Protein AF-A0A1I9G7Z7-F1 (afdb_monomer)

Nearest PDB structures (foldseek):
  4pki-assembly1_G  TM=5.426E-01  e=4.050E-01  Homo sapiens
  7cs8-assembly2_B  TM=4.360E-01  e=2.481E-01  Isatis tinctoria
  4d8u-assembly3_F  TM=3.729E-01  e=6.220E-01  Salmonella enterica subsp. enterica serovar Typhimurium
  7cs8-assembly3_E  TM=4.416E-01  e=2.119E+00  Isatis tinctoria
  7cs3-assembly2_B  TM=4.403E-01  e=6.386E+00  Isatis tinctoria

pLDDT: mean 82.25, std 17.81, range [33.59, 96.25]

Organism: Brugia malayi (NCBI:txid6279)

Secondary structure (DSSP, 8-state):
------EEEEE-SS--TTHHHHHHHHHHH-TT--EEEEES-EE--HHHHHHHHHHHHT-TT--EEEEES-EESSPP-HHHHHHHHHHHHHTT-EEE---EE----TT---

Foldseek 3Di:
DDLPADEDEEEDPDDDQCVLVVLLVVLQVCLSHAEEAYEQAEAEDLVSLLSSLVSQLSNPNHQEEEYYHAEYQDQHDPVSVVVSVVSCVVVNHHYDDDYYYDDPDVPPDD

Sequence (110 aa):
IQLITVYVQLGVRYSTAKYPELLIWFLVTHRSLRFVHIWNALFATNDQLKRFYTALISLPKLTELYLESCELCDRIDSSIEVQFLKSITLRGIRWNGLVRSMRYNPDGNH

Solvent-accessible surface area (backbone atoms only — not comparable to full-atom values): 6310 Å² total; per-residue (Å²): 133,87,79,78,80,50,75,47,80,47,72,44,97,76,73,59,91,59,47,55,58,53,52,34,49,49,42,61,71,48,45,74,36,30,41,45,37,41,31,43,44,68,34,72,42,65,68,58,49,48,52,38,52,51,28,60,72,64,23,80,49,48,45,37,41,38,36,41,77,21,30,24,69,38,80,70,57,67,67,57,55,54,53,47,52,50,54,38,56,77,67,66,38,48,70,44,72,58,75,37,52,55,74,85,60,90,82,67,85,124

Structure (mmCIF, N/CA/C/O backbone):
data_AF-A0A1I9G7Z7-F1
#
_entry.id   AF-A0A1I9G7Z7-F1
#
loop_
_atom_site.group_PDB
_atom_site.id
_atom_site.type_symbol
_atom_site.label_atom_id
_atom_site.label_alt_id
_atom_site.label_comp_id
_atom_site.label_asym_id
_atom_site.label_entity_id
_atom_site.label_seq_id
_atom_site.pdbx_PDB_ins_code
_atom_site.Cartn_x
_atom_site.Cartn_y
_atom_site.Cartn_z
_atom_site.occupancy
_atom_site.B_iso_or_equiv
_atom_site.auth_seq_id
_atom_site.auth_comp_id
_atom_site.auth_asym_id
_atom_site.auth_atom_id
_atom_site.pdbx_PDB_model_num
ATOM 1 N N . ILE A 1 1 ? -28.051 1.950 10.874 1.00 37.31 1 ILE A N 1
ATOM 2 C CA . ILE A 1 1 ? -27.162 2.371 9.762 1.00 37.31 1 ILE A CA 1
ATOM 3 C C . ILE A 1 1 ? -26.416 1.128 9.292 1.00 37.31 1 ILE A C 1
ATOM 5 O O . ILE A 1 1 ? -25.519 0.669 9.990 1.00 37.31 1 ILE A O 1
ATOM 9 N N . GLN A 1 2 ? -26.857 0.516 8.193 1.00 33.59 2 GLN A N 1
ATOM 10 C CA . GLN A 1 2 ? -26.217 -0.673 7.625 1.00 33.59 2 GLN A CA 1
ATOM 11 C C . GLN A 1 2 ? -24.841 -0.258 7.091 1.00 33.59 2 GLN A C 1
ATOM 13 O O . GLN A 1 2 ? -24.736 0.512 6.138 1.00 33.59 2 GLN A O 1
ATOM 18 N N . LEU A 1 3 ? -23.777 -0.694 7.762 1.00 39.28 3 LEU A N 1
ATOM 19 C CA . LEU A 1 3 ? -22.417 -0.542 7.265 1.00 39.28 3 LEU A CA 1
ATOM 20 C C . LEU A 1 3 ? -22.290 -1.433 6.032 1.00 39.28 3 LEU A C 1
ATOM 22 O O . LEU A 1 3 ? -22.155 -2.645 6.160 1.00 39.28 3 LEU A O 1
ATOM 26 N N . ILE A 1 4 ? -22.369 -0.836 4.843 1.00 41.78 4 ILE A N 1
ATOM 27 C CA . ILE A 1 4 ? -21.990 -1.507 3.602 1.00 41.78 4 ILE A CA 1
ATOM 28 C C . ILE A 1 4 ? -20.496 -1.815 3.734 1.00 41.78 4 ILE A C 1
ATOM 30 O O . ILE A 1 4 ? -19.644 -0.933 3.618 1.00 41.78 4 ILE A O 1
ATOM 34 N N . THR A 1 5 ? -20.182 -3.059 4.079 1.00 42.78 5 THR A N 1
ATOM 35 C CA . THR A 1 5 ? -18.820 -3.583 4.067 1.00 42.78 5 THR A CA 1
ATOM 36 C C . THR A 1 5 ? -18.421 -3.740 2.608 1.00 42.78 5 THR A C 1
ATOM 38 O O . THR A 1 5 ? -18.801 -4.706 1.955 1.00 42.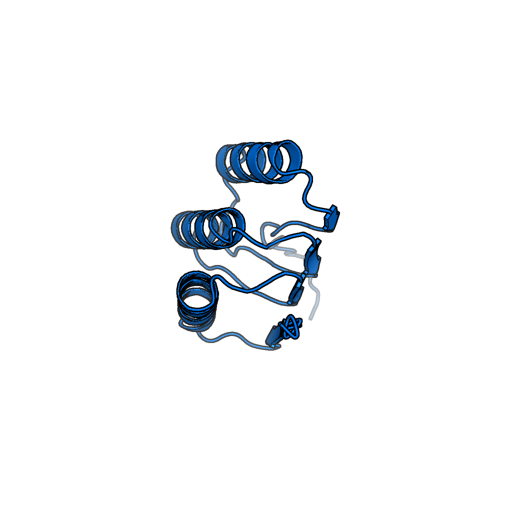78 5 THR A O 1
ATOM 41 N N . VAL A 1 6 ? -17.709 -2.750 2.070 1.00 53.66 6 VAL A N 1
ATOM 42 C CA . VAL A 1 6 ? -17.176 -2.817 0.707 1.00 53.66 6 VAL A CA 1
ATOM 43 C C . VAL A 1 6 ? -15.901 -3.655 0.755 1.00 53.66 6 VAL A C 1
ATOM 45 O O . VAL A 1 6 ? -14.892 -3.232 1.323 1.00 53.66 6 VAL A O 1
ATOM 48 N N . TYR A 1 7 ? -15.994 -4.867 0.214 1.00 53.88 7 TYR A N 1
ATOM 49 C CA . TYR A 1 7 ? -14.879 -5.780 -0.001 1.00 53.88 7 TYR A CA 1
ATOM 50 C C . TYR A 1 7 ? -14.374 -5.603 -1.432 1.00 53.88 7 TYR A C 1
ATOM 52 O O . TYR A 1 7 ? -15.170 -5.623 -2.371 1.00 53.88 7 TYR A O 1
ATOM 60 N N . VAL A 1 8 ? -13.068 -5.398 -1.598 1.00 64.81 8 VAL A N 1
ATOM 61 C CA . VAL A 1 8 ? -12.456 -5.186 -2.913 1.00 64.81 8 VAL A CA 1
ATOM 62 C C . VAL A 1 8 ? -11.295 -6.155 -3.096 1.00 64.81 8 VAL A C 1
ATOM 64 O O . VAL A 1 8 ? -10.331 -6.127 -2.329 1.00 64.81 8 VAL A O 1
ATOM 67 N N . GLN A 1 9 ? -11.402 -6.983 -4.138 1.00 58.16 9 GLN A N 1
ATOM 68 C CA . GLN A 1 9 ? -10.316 -7.787 -4.692 1.00 58.16 9 GLN A CA 1
ATOM 69 C C . GLN A 1 9 ? -9.918 -7.195 -6.038 1.00 58.16 9 GLN A C 1
ATOM 71 O O . GLN A 1 9 ? -10.716 -7.184 -6.974 1.00 58.16 9 GLN A O 1
ATOM 76 N N . LEU A 1 10 ? -8.688 -6.702 -6.135 1.00 62.47 10 LEU A N 1
ATOM 77 C CA . LEU A 1 10 ? -8.142 -6.161 -7.376 1.00 62.47 10 LEU A CA 1
ATOM 78 C C . LEU A 1 10 ? -6.953 -7.009 -7.794 1.00 62.47 10 LEU A C 1
ATOM 80 O O . LEU A 1 10 ? -5.980 -7.113 -7.051 1.00 62.47 10 LEU A O 1
ATOM 84 N N . GLY A 1 11 ? -7.049 -7.602 -8.981 1.00 48.53 11 GLY A N 1
ATOM 85 C CA . GLY A 1 11 ? -5.962 -8.359 -9.577 1.00 48.53 11 GLY A CA 1
ATOM 86 C C . GLY A 1 11 ? -5.875 -8.159 -11.065 1.00 48.53 11 GLY A C 1
ATOM 87 O O . GLY A 1 11 ? -6.892 -8.149 -11.757 1.00 48.53 11 GLY A O 1
ATOM 88 N N . VAL A 1 12 ? -4.652 -8.001 -11.560 1.00 52.75 12 VAL A N 1
ATOM 89 C CA . VAL A 1 12 ? -4.396 -7.795 -12.983 1.00 52.75 12 VAL A CA 1
ATOM 90 C C . VAL A 1 12 ? -3.253 -8.700 -13.414 1.00 52.75 12 VAL A C 1
ATOM 92 O O . VAL A 1 12 ? -2.174 -8.663 -12.844 1.00 52.75 12 VAL A O 1
ATOM 95 N N . ARG A 1 13 ? -3.492 -9.540 -14.429 1.00 43.81 13 ARG A N 1
ATOM 96 C CA . ARG A 1 13 ? -2.473 -10.460 -14.968 1.00 43.81 13 ARG A CA 1
ATOM 97 C C . ARG A 1 13 ? -1.429 -9.763 -15.850 1.00 43.81 13 ARG A C 1
ATOM 99 O O . ARG A 1 13 ? -0.326 -10.273 -15.953 1.00 43.81 13 ARG A O 1
ATOM 106 N N . TYR A 1 14 ? -1.753 -8.611 -16.448 1.00 49.56 14 TYR A N 1
ATOM 107 C CA . TYR A 1 14 ? -0.850 -7.828 -17.303 1.00 49.56 14 TYR A CA 1
ATOM 108 C C . TYR A 1 14 ? -1.228 -6.344 -17.224 1.00 49.56 14 TYR A C 1
ATOM 110 O O . TYR A 1 14 ? -2.173 -5.886 -17.865 1.00 49.56 14 TYR A O 1
ATOM 118 N N . SER A 1 15 ? -0.558 -5.593 -16.353 1.00 53.56 15 SER A N 1
ATOM 119 C CA . SER A 1 15 ? -0.906 -4.199 -16.072 1.00 53.56 15 SER A CA 1
ATOM 120 C C . SER A 1 15 ? -0.253 -3.263 -17.094 1.00 53.56 15 SER A C 1
ATOM 122 O O . SER A 1 15 ? 0.968 -3.132 -17.139 1.00 53.56 15 SER A O 1
ATOM 124 N N . THR A 1 16 ? -1.067 -2.560 -17.886 1.00 57.62 16 THR A N 1
ATOM 125 C CA . THR A 1 16 ? -0.626 -1.347 -18.599 1.00 57.62 16 THR A CA 1
ATOM 126 C C . THR A 1 16 ? -0.070 -0.332 -17.593 1.00 57.62 16 THR A C 1
ATOM 128 O O . THR A 1 16 ? -0.588 -0.260 -16.480 1.00 57.62 16 THR A O 1
ATOM 131 N N . ALA A 1 17 ? 0.892 0.516 -17.978 1.00 61.72 17 ALA A N 1
ATOM 132 C CA . ALA A 1 17 ? 1.521 1.517 -17.094 1.00 61.72 17 ALA A CA 1
ATOM 133 C C . ALA A 1 17 ? 0.539 2.432 -16.316 1.00 61.72 17 ALA A C 1
ATOM 135 O O . ALA A 1 17 ? 0.922 3.070 -15.340 1.00 61.72 17 ALA A O 1
ATOM 136 N N . LYS A 1 18 ? -0.736 2.493 -16.726 1.00 76.62 18 LYS A N 1
ATOM 137 C CA . LYS A 1 18 ? -1.799 3.269 -16.074 1.00 76.62 18 LYS A CA 1
ATOM 138 C C . LYS A 1 18 ? -2.444 2.585 -14.865 1.00 76.62 18 LYS A C 1
ATOM 140 O O . LYS A 1 18 ? -3.090 3.268 -14.077 1.00 76.62 18 LYS A O 1
ATOM 145 N N . TYR A 1 19 ? -2.328 1.267 -14.718 1.00 81.12 19 TYR A N 1
ATOM 146 C CA . TYR A 1 19 ? -3.072 0.542 -13.684 1.00 81.12 19 TYR A CA 1
ATOM 147 C C . TYR A 1 19 ? -2.706 0.968 -12.254 1.00 81.12 19 TYR A C 1
ATOM 149 O O . TYR A 1 19 ? -3.633 1.234 -11.488 1.00 81.12 19 TYR A O 1
ATOM 157 N N . PRO A 1 20 ? -1.424 1.133 -11.876 1.00 84.81 20 PRO A N 1
ATOM 158 C CA . PRO A 1 20 ? -1.101 1.584 -10.524 1.00 84.81 20 PRO A CA 1
ATOM 159 C C . PRO A 1 20 ? -1.646 2.984 -10.218 1.00 84.81 20 PRO A C 1
ATOM 161 O O . PRO A 1 20 ? -2.095 3.232 -9.105 1.00 84.81 20 PRO A O 1
ATOM 164 N N . GLU A 1 21 ? -1.690 3.884 -11.205 1.00 89.19 21 GLU A N 1
ATOM 165 C CA . GLU A 1 21 ? -2.296 5.212 -11.037 1.00 89.19 21 GLU A CA 1
ATOM 166 C C . GLU A 1 21 ? -3.807 5.126 -10.799 1.00 89.19 21 GLU A C 1
ATOM 168 O O . GLU A 1 21 ? -4.332 5.796 -9.910 1.00 89.19 21 GLU A O 1
ATOM 173 N N . LEU A 1 22 ? -4.511 4.265 -11.543 1.00 89.19 22 LEU A N 1
ATOM 174 C CA . LEU A 1 22 ? -5.940 4.017 -11.330 1.00 89.19 22 LEU A CA 1
ATOM 175 C C . LEU A 1 22 ? -6.209 3.376 -9.965 1.00 89.19 22 LEU A C 1
ATOM 177 O O . LEU A 1 22 ? -7.180 3.733 -9.302 1.00 89.19 22 LEU A O 1
ATOM 181 N N . LEU A 1 23 ? -5.338 2.466 -9.527 1.00 89.06 23 LEU A N 1
ATOM 182 C CA . LEU A 1 23 ? -5.408 1.841 -8.211 1.00 89.06 23 LEU A CA 1
ATOM 183 C C . LEU A 1 23 ? -5.230 2.879 -7.095 1.00 89.06 23 LEU A C 1
ATOM 185 O O . LEU A 1 23 ? -6.030 2.925 -6.162 1.00 89.06 23 LEU A O 1
ATOM 189 N N . ILE A 1 24 ? -4.223 3.750 -7.209 1.00 92.19 24 ILE A N 1
ATOM 190 C CA . ILE A 1 24 ? -3.994 4.854 -6.267 1.00 92.19 24 ILE A CA 1
ATOM 191 C C . ILE A 1 24 ? -5.214 5.776 -6.230 1.00 92.19 24 ILE A C 1
ATOM 193 O O . ILE A 1 24 ? -5.728 6.071 -5.149 1.00 92.19 24 ILE A O 1
ATOM 197 N N . TRP A 1 25 ? -5.705 6.201 -7.398 1.00 92.75 25 TRP A N 1
ATOM 198 C CA . TRP A 1 25 ? -6.901 7.034 -7.508 1.00 92.75 25 TRP A CA 1
ATOM 199 C C . TRP A 1 25 ? -8.104 6.379 -6.822 1.00 92.75 25 TRP A C 1
ATOM 201 O O . TRP A 1 25 ? -8.748 7.007 -5.986 1.00 92.75 25 TRP A O 1
ATOM 211 N N . PHE A 1 26 ? -8.351 5.094 -7.088 1.00 91.00 26 PHE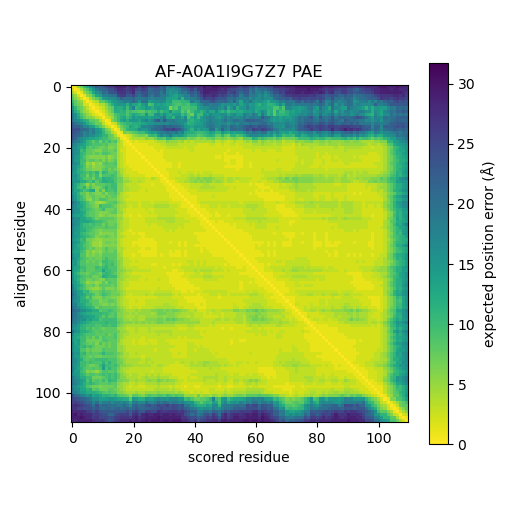 A N 1
ATOM 212 C CA . PHE A 1 26 ? -9.463 4.352 -6.503 1.00 91.00 26 PHE A CA 1
ATOM 213 C C . PHE A 1 26 ? -9.417 4.356 -4.971 1.00 91.00 26 PHE A C 1
ATOM 215 O O . PHE A 1 26 ? -10.439 4.625 -4.334 1.00 91.00 26 PHE A O 1
ATOM 222 N N . LEU A 1 27 ? -8.244 4.106 -4.379 1.00 92.00 27 LEU A N 1
ATOM 223 C CA . LEU A 1 27 ? -8.051 4.113 -2.926 1.00 92.00 27 LEU A CA 1
ATOM 224 C C . LEU A 1 27 ? -8.276 5.508 -2.325 1.00 92.00 27 LEU A C 1
ATOM 226 O O . 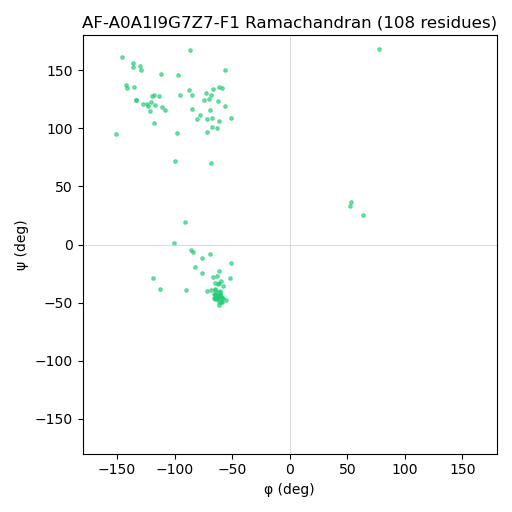LEU A 1 27 ? -8.874 5.636 -1.258 1.00 92.00 27 LEU A O 1
ATOM 230 N N . VAL A 1 28 ? -7.834 6.565 -3.010 1.00 92.12 28 VAL A N 1
ATOM 231 C CA . VAL A 1 28 ? -8.041 7.948 -2.555 1.00 92.12 28 VAL A CA 1
ATOM 232 C C . VAL A 1 28 ? -9.517 8.345 -2.635 1.00 92.12 28 VAL A C 1
ATOM 234 O O . VAL A 1 28 ? -10.021 8.998 -1.721 1.00 92.12 28 VAL A O 1
ATOM 237 N N . THR A 1 29 ? -10.226 7.929 -3.685 1.00 92.44 29 THR A N 1
ATOM 238 C CA . THR A 1 29 ? -11.648 8.238 -3.881 1.00 92.44 29 THR A CA 1
ATOM 239 C C . THR A 1 29 ? -12.545 7.465 -2.910 1.00 92.44 29 THR A C 1
ATOM 241 O O . THR A 1 29 ? -13.478 8.032 -2.340 1.00 92.44 29 THR A O 1
ATOM 244 N N . HIS A 1 30 ? -12.251 6.189 -2.647 1.00 89.31 30 HIS A N 1
ATOM 245 C CA . HIS A 1 30 ? -13.103 5.313 -1.837 1.00 89.31 30 HIS A CA 1
ATOM 246 C C . HIS A 1 30 ? -12.594 5.189 -0.397 1.00 89.31 30 HIS A C 1
ATOM 248 O O . HIS A 1 30 ? -12.124 4.151 0.059 1.00 89.31 30 HIS A O 1
ATOM 254 N N . ARG A 1 31 ? -12.751 6.259 0.385 1.00 89.38 31 ARG A N 1
ATOM 255 C CA . ARG A 1 31 ? -12.260 6.343 1.779 1.00 89.38 31 ARG A CA 1
ATOM 256 C C . ARG A 1 31 ? -13.012 5.440 2.772 1.00 89.38 31 ARG A C 1
ATOM 258 O O . ARG A 1 31 ? -12.626 5.340 3.936 1.00 89.38 31 ARG A O 1
ATOM 265 N N . SER A 1 32 ? -14.108 4.807 2.354 1.00 90.25 32 SER A N 1
ATOM 266 C CA . SER A 1 32 ? -14.933 3.922 3.188 1.00 90.25 32 SER A CA 1
ATOM 267 C C . SER A 1 32 ? -14.423 2.480 3.268 1.00 90.25 32 SER A C 1
ATOM 269 O O . SER A 1 32 ? -14.976 1.706 4.054 1.00 90.25 32 SER A O 1
ATOM 271 N N . LEU A 1 33 ? -13.390 2.128 2.493 1.00 90.12 33 LEU A N 1
ATOM 272 C CA . LEU A 1 33 ? -12.828 0.780 2.427 1.00 90.12 33 LEU A CA 1
ATOM 273 C C . LEU A 1 33 ? -12.337 0.298 3.799 1.00 90.12 33 LEU A C 1
ATOM 275 O O . LEU A 1 33 ? -11.664 1.025 4.533 1.00 90.12 33 LEU A O 1
ATOM 279 N N . ARG A 1 34 ? -12.694 -0.949 4.122 1.00 91.56 34 ARG A N 1
ATOM 280 C CA . ARG A 1 34 ? -12.329 -1.637 5.373 1.00 91.56 34 ARG A CA 1
ATOM 281 C C . ARG A 1 34 ? -11.376 -2.801 5.148 1.00 91.56 34 ARG A C 1
ATOM 283 O O . ARG A 1 34 ? -10.454 -2.997 5.932 1.00 91.56 34 ARG A O 1
ATOM 290 N N . PHE A 1 35 ? -11.600 -3.529 4.061 1.00 92.06 35 PHE A N 1
ATOM 291 C CA . PHE A 1 35 ? -10.841 -4.706 3.673 1.00 92.06 35 PHE A CA 1
ATOM 292 C C . PHE A 1 35 ? -10.305 -4.465 2.267 1.00 92.06 35 PHE A C 1
ATOM 294 O O . PHE A 1 35 ? -11.087 -4.211 1.347 1.00 92.06 35 PHE A O 1
ATOM 301 N N . VAL A 1 36 ? -8.985 -4.506 2.111 1.00 91.81 36 VAL A N 1
ATOM 302 C CA . VAL A 1 36 ? -8.322 -4.308 0.820 1.00 91.81 36 VAL A CA 1
ATOM 303 C C . VAL A 1 36 ? -7.466 -5.526 0.527 1.00 91.81 36 VAL A C 1
ATOM 305 O O . VAL A 1 36 ? -6.543 -5.830 1.278 1.00 91.81 36 VAL A O 1
ATOM 308 N N . HIS A 1 37 ? -7.764 -6.213 -0.572 1.00 92.56 37 HIS A N 1
ATOM 309 C CA . HIS A 1 37 ? -6.934 -7.295 -1.077 1.00 92.56 37 HIS A CA 1
ATOM 310 C C . HIS A 1 37 ? -6.492 -6.966 -2.503 1.00 92.56 37 HIS A C 1
ATOM 312 O O . HIS A 1 37 ? -7.310 -6.846 -3.417 1.00 92.56 37 HIS A O 1
ATOM 318 N N . ILE A 1 38 ? -5.188 -6.787 -2.678 1.00 89.81 38 ILE A N 1
ATOM 319 C CA . ILE A 1 38 ? -4.570 -6.459 -3.958 1.00 89.81 38 ILE A CA 1
ATOM 320 C C . ILE A 1 38 ? -3.593 -7.574 -4.291 1.00 89.81 38 ILE A C 1
ATOM 322 O O . ILE A 1 38 ? -2.733 -7.904 -3.475 1.00 89.81 38 ILE A O 1
ATOM 326 N N . TRP A 1 39 ? -3.727 -8.125 -5.492 1.00 87.69 39 TRP A N 1
ATOM 327 C CA . TRP A 1 39 ? -2.841 -9.164 -5.990 1.00 87.69 39 TRP A CA 1
ATOM 328 C C . TRP A 1 39 ? -2.291 -8.828 -7.378 1.00 87.69 39 TRP A C 1
ATOM 330 O O . TRP A 1 39 ? -2.939 -8.128 -8.157 1.00 87.69 39 TRP A O 1
ATOM 340 N N . ASN A 1 40 ? -1.083 -9.301 -7.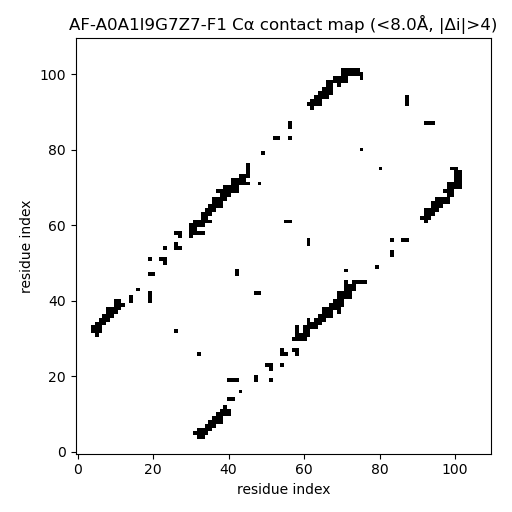692 1.00 85.44 40 ASN A N 1
ATOM 341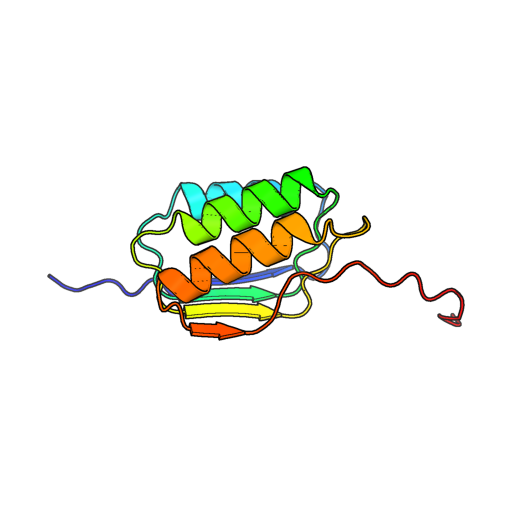 C CA . ASN A 1 40 ? -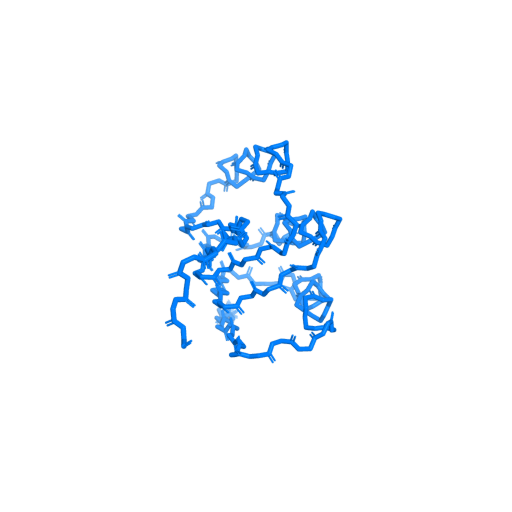0.423 -9.107 -8.993 1.00 85.44 40 ASN A CA 1
ATOM 342 C C . ASN A 1 40 ? -0.328 -7.631 -9.442 1.00 85.44 40 ASN A C 1
ATOM 344 O O . ASN A 1 40 ? -0.482 -7.312 -10.622 1.00 85.44 40 ASN A O 1
ATOM 348 N N . ALA A 1 41 ? -0.113 -6.696 -8.512 1.00 86.62 41 ALA A N 1
ATOM 349 C CA . ALA A 1 41 ? 0.107 -5.296 -8.867 1.00 86.62 41 ALA A CA 1
ATOM 350 C C . ALA A 1 41 ? 1.580 -5.053 -9.208 1.00 86.62 41 ALA A C 1
ATOM 352 O O . ALA A 1 41 ? 2.449 -5.372 -8.403 1.00 86.62 41 ALA A O 1
ATOM 353 N N . LEU A 1 42 ? 1.853 -4.447 -10.364 1.00 87.31 42 LEU A N 1
ATOM 354 C CA . LEU A 1 42 ? 3.205 -4.086 -10.787 1.00 87.31 42 LEU A CA 1
ATOM 355 C C . LEU A 1 42 ? 3.381 -2.568 -10.777 1.00 87.31 42 LEU A C 1
ATOM 357 O O . LEU A 1 42 ? 2.714 -1.860 -11.530 1.00 87.31 42 LEU A O 1
ATOM 361 N N . PHE A 1 43 ? 4.297 -2.080 -9.952 1.00 89.12 43 PHE A N 1
ATOM 362 C CA . PHE A 1 43 ? 4.675 -0.676 -9.855 1.00 89.12 43 PHE A CA 1
ATOM 363 C C . PHE A 1 43 ? 5.929 -0.409 -10.691 1.00 89.12 43 PHE A C 1
ATOM 365 O O . PHE A 1 43 ? 6.823 -1.251 -10.777 1.00 89.12 43 PHE A O 1
ATOM 372 N N . ALA A 1 44 ? 6.016 0.778 -11.290 1.00 88.19 44 ALA A N 1
ATOM 373 C CA . ALA A 1 44 ? 7.166 1.147 -12.115 1.00 88.19 44 ALA A CA 1
ATOM 374 C C . ALA A 1 44 ? 8.280 1.837 -11.311 1.00 88.19 44 ALA A C 1
ATOM 376 O O . ALA A 1 44 ? 9.454 1.579 -11.557 1.00 88.19 44 ALA A O 1
ATOM 377 N N . THR A 1 45 ? 7.925 2.711 -10.361 1.00 90.56 45 THR A N 1
ATOM 378 C CA . THR A 1 45 ? 8.882 3.577 -9.648 1.00 90.56 45 THR A CA 1
ATOM 379 C C . THR A 1 45 ? 8.627 3.625 -8.143 1.00 90.56 45 THR A C 1
ATOM 381 O O . THR A 1 45 ? 7.504 3.427 -7.670 1.00 90.56 45 THR A O 1
ATOM 384 N N . ASN A 1 46 ? 9.674 3.951 -7.379 1.00 92.00 46 ASN A N 1
ATOM 385 C CA . ASN A 1 46 ? 9.576 4.181 -5.935 1.00 92.00 46 ASN A CA 1
ATOM 386 C C . ASN A 1 46 ? 8.580 5.298 -5.570 1.00 92.00 46 ASN A C 1
ATOM 388 O 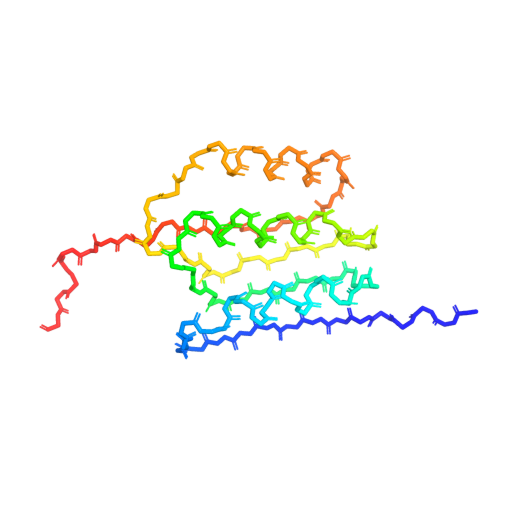O . ASN A 1 46 ? 7.869 5.182 -4.573 1.00 92.00 46 ASN A O 1
ATOM 392 N N . ASP A 1 47 ? 8.476 6.355 -6.384 1.00 92.69 47 ASP A N 1
ATOM 393 C CA . ASP A 1 47 ? 7.495 7.430 -6.167 1.00 92.69 47 ASP A CA 1
ATOM 394 C C . ASP A 1 47 ? 6.053 6.906 -6.247 1.00 92.69 47 ASP A C 1
ATOM 396 O O . ASP A 1 47 ? 5.222 7.173 -5.373 1.00 92.69 47 ASP A O 1
ATOM 400 N N . GLN A 1 48 ? 5.774 6.067 -7.246 1.00 91.50 48 GLN A N 1
ATOM 401 C CA . GLN A 1 48 ? 4.467 5.444 -7.412 1.00 91.50 48 GLN A CA 1
ATOM 402 C C . GLN A 1 48 ? 4.133 4.507 -6.244 1.00 91.50 48 GLN A C 1
ATOM 404 O O . GLN A 1 48 ? 3.025 4.565 -5.703 1.00 91.50 48 GLN A O 1
ATOM 409 N N . LEU A 1 49 ? 5.101 3.700 -5.797 1.00 93.75 49 LEU A N 1
ATOM 410 C CA . LEU A 1 49 ? 4.951 2.846 -4.616 1.00 93.75 49 LEU A CA 1
ATOM 411 C C . LEU A 1 49 ? 4.673 3.671 -3.349 1.00 93.75 49 LEU A C 1
ATOM 413 O O . LEU A 1 49 ? 3.769 3.351 -2.574 1.00 93.75 49 LEU A O 1
ATOM 417 N N . LYS A 1 50 ? 5.395 4.778 -3.154 1.00 95.31 50 LYS A N 1
ATOM 418 C CA . LYS A 1 50 ? 5.199 5.683 -2.015 1.00 95.31 50 LYS A CA 1
ATOM 419 C C . LYS A 1 50 ? 3.800 6.296 -2.011 1.00 95.31 50 LYS A C 1
ATOM 421 O O . LYS A 1 50 ? 3.147 6.333 -0.964 1.00 95.31 50 LYS A O 1
ATOM 426 N N . ARG A 1 51 ? 3.311 6.751 -3.168 1.00 95.44 51 ARG A N 1
ATOM 427 C CA . ARG A 1 51 ? 1.944 7.279 -3.326 1.00 95.44 51 ARG A CA 1
ATOM 428 C C . ARG A 1 51 ? 0.895 6.207 -3.028 1.00 95.44 51 ARG A C 1
ATOM 430 O O . ARG A 1 51 ? -0.072 6.490 -2.324 1.00 95.44 51 ARG A O 1
ATOM 437 N N . PHE A 1 52 ? 1.118 4.977 -3.482 1.00 95.25 52 PHE A N 1
ATOM 438 C CA . PHE A 1 52 ? 0.257 3.832 -3.192 1.00 95.25 52 PHE A CA 1
ATOM 439 C C . PHE A 1 52 ? 0.175 3.501 -1.699 1.00 95.25 52 PHE A C 1
ATOM 441 O O . PHE A 1 52 ? -0.921 3.459 -1.136 1.00 95.25 52 PHE A O 1
ATOM 448 N N . TYR A 1 53 ? 1.313 3.350 -1.025 1.00 96.06 53 TYR A N 1
ATOM 449 C CA . TYR A 1 53 ? 1.345 3.127 0.420 1.00 96.06 53 TYR A CA 1
ATOM 450 C C . TYR A 1 53 ? 0.712 4.283 1.194 1.00 96.06 53 TYR A C 1
ATOM 452 O O . TYR A 1 53 ? -0.076 4.051 2.109 1.00 96.06 53 TYR A O 1
ATOM 460 N N . THR A 1 54 ? 0.957 5.526 0.779 1.00 96.06 54 THR A N 1
ATOM 461 C CA . THR A 1 54 ? 0.302 6.698 1.375 1.00 96.06 54 THR A CA 1
ATOM 462 C C . THR A 1 54 ? -1.219 6.621 1.222 1.00 96.06 54 THR A C 1
ATOM 464 O O . THR A 1 54 ? -1.943 6.855 2.190 1.00 96.06 54 THR A O 1
ATOM 467 N N . ALA A 1 55 ? -1.723 6.239 0.044 1.00 95.38 55 ALA A N 1
ATOM 468 C CA . ALA A 1 55 ? -3.155 6.082 -0.196 1.00 95.38 55 ALA A CA 1
ATOM 469 C C . ALA A 1 55 ? -3.775 5.015 0.723 1.00 95.38 55 ALA A C 1
ATOM 471 O O . ALA A 1 55 ? -4.791 5.296 1.360 1.00 95.38 55 ALA A O 1
ATOM 472 N N . LEU A 1 56 ? -3.131 3.852 0.882 1.00 94.94 56 LEU A N 1
ATOM 473 C CA . LEU A 1 56 ? -3.576 2.798 1.804 1.00 94.94 56 LEU A CA 1
ATOM 474 C C . LEU A 1 56 ? -3.633 3.279 3.259 1.00 94.94 56 LEU A C 1
ATOM 476 O O . LEU A 1 56 ? -4.660 3.134 3.923 1.00 94.94 56 LEU A O 1
ATOM 480 N N . ILE A 1 57 ? -2.563 3.910 3.751 1.00 94.50 57 ILE A N 1
ATOM 481 C CA . ILE A 1 57 ? -2.510 4.447 5.121 1.00 94.50 57 ILE A CA 1
ATOM 482 C C . ILE A 1 57 ? -3.541 5.556 5.333 1.00 94.50 57 ILE A C 1
ATOM 484 O O . ILE A 1 57 ? -4.014 5.754 6.452 1.00 94.50 57 ILE A O 1
ATOM 488 N N . SER A 1 58 ? -3.924 6.267 4.277 1.00 93.69 58 SER A N 1
ATOM 489 C CA . SER A 1 58 ? -4.898 7.349 4.356 1.00 93.69 58 SER A CA 1
ATOM 490 C C . SER A 1 58 ? -6.352 6.873 4.480 1.00 93.69 58 SER A C 1
ATOM 492 O O . SER A 1 58 ? -7.228 7.686 4.774 1.00 93.69 58 SER A O 1
ATOM 494 N N . LEU A 1 59 ? -6.632 5.577 4.279 1.00 94.12 59 LEU A N 1
ATOM 495 C CA . LEU A 1 59 ? -7.971 5.002 4.417 1.00 94.12 59 LEU A CA 1
ATOM 496 C C . LEU A 1 59 ? -8.381 4.934 5.897 1.00 94.12 59 LEU A C 1
ATOM 498 O O . LEU A 1 59 ? -7.873 4.075 6.626 1.00 94.12 59 LEU A O 1
ATOM 502 N N . PRO A 1 60 ? -9.320 5.771 6.376 1.00 93.25 60 PRO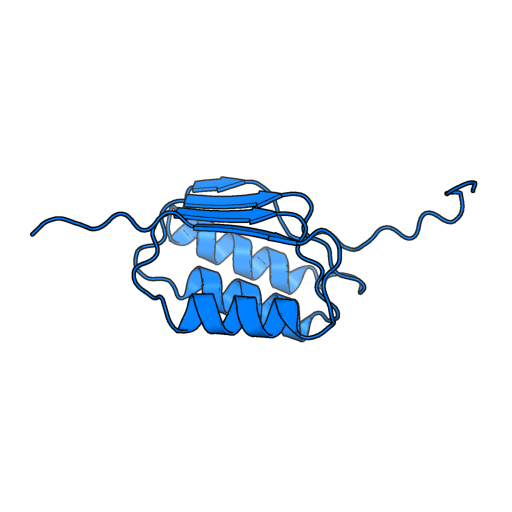 A N 1
ATOM 503 C CA . PRO A 1 60 ? -9.622 5.885 7.804 1.00 93.25 60 PRO A CA 1
ATOM 504 C C . PRO A 1 60 ? -10.246 4.618 8.398 1.00 93.25 60 PRO A C 1
ATOM 506 O O . PRO A 1 60 ? -10.072 4.351 9.582 1.00 93.25 60 PRO A O 1
ATOM 509 N N . LYS A 1 61 ? -10.961 3.830 7.586 1.00 92.94 61 LYS A N 1
ATOM 510 C CA . LYS A 1 61 ? -11.689 2.634 8.035 1.00 92.94 61 LYS A CA 1
ATOM 511 C C . LYS A 1 61 ? -10.964 1.320 7.742 1.00 92.94 61 LYS A C 1
ATOM 513 O O . LYS A 1 61 ? -11.518 0.275 8.063 1.00 92.94 61 LYS A O 1
ATOM 518 N N . LEU A 1 62 ? -9.770 1.364 7.149 1.00 94.50 62 LEU A N 1
ATOM 519 C CA . LEU A 1 62 ? -8.997 0.169 6.818 1.00 94.50 62 LEU A CA 1
ATOM 520 C C . LEU A 1 62 ? -8.640 -0.605 8.090 1.00 94.50 62 LEU A C 1
ATOM 522 O O . LEU A 1 62 ? -8.026 -0.045 8.996 1.00 94.50 62 LEU A O 1
ATOM 526 N N . THR A 1 63 ? -9.024 -1.878 8.133 1.00 94.12 63 THR A N 1
ATOM 527 C CA . THR A 1 63 ? -8.729 -2.815 9.224 1.00 94.12 63 THR A CA 1
ATOM 528 C C . THR A 1 63 ? -7.914 -4.007 8.746 1.00 94.12 63 THR A C 1
ATOM 530 O O . THR A 1 63 ? -7.148 -4.554 9.536 1.00 94.12 63 THR A O 1
ATOM 533 N N . GLU A 1 64 ? -8.052 -4.399 7.473 1.00 94.88 64 GLU A N 1
ATOM 534 C CA . GLU A 1 64 ? -7.316 -5.527 6.895 1.00 94.88 64 GLU A CA 1
ATOM 535 C C . GLU A 1 64 ? -6.745 -5.206 5.511 1.00 94.88 64 GLU A C 1
ATOM 537 O O . GLU A 1 64 ? -7.442 -4.655 4.652 1.00 94.88 64 GLU A O 1
ATOM 542 N N . LEU A 1 65 ? -5.484 -5.585 5.299 1.00 94.88 65 LEU A N 1
ATOM 543 C CA . LEU A 1 65 ? -4.747 -5.391 4.057 1.00 94.88 65 LEU A CA 1
ATOM 544 C C . LEU A 1 65 ? -4.017 -6.671 3.636 1.00 94.88 65 LEU A C 1
ATOM 546 O O . LEU A 1 65 ? -3.159 -7.171 4.353 1.00 94.88 65 LEU A O 1
ATOM 550 N N . TYR A 1 66 ? -4.269 -7.141 2.424 1.00 94.31 66 TYR A N 1
ATOM 551 C CA . TYR A 1 66 ? -3.536 -8.255 1.830 1.00 94.31 66 TYR A CA 1
ATOM 552 C C . TYR A 1 66 ? -2.875 -7.785 0.536 1.00 94.31 66 TYR A C 1
ATOM 554 O O . TYR A 1 66 ? -3.556 -7.267 -0.351 1.00 94.31 66 TYR A O 1
ATOM 562 N N . LEU A 1 67 ? -1.552 -7.928 0.456 1.00 92.69 67 LEU A N 1
ATOM 563 C CA . LEU A 1 67 ? -0.741 -7.636 -0.723 1.00 92.69 67 LEU A CA 1
ATOM 564 C C . LEU A 1 67 ? -0.072 -8.932 -1.187 1.00 92.69 67 LEU A C 1
ATOM 566 O O . LEU A 1 67 ? 0.892 -9.392 -0.576 1.00 92.69 67 LEU A O 1
ATOM 570 N N . GLU A 1 68 ? -0.577 -9.524 -2.262 1.00 89.94 68 GLU A N 1
ATOM 571 C CA . GLU A 1 68 ? -0.093 -10.808 -2.775 1.00 89.94 68 GLU A CA 1
ATOM 572 C C . GLU A 1 68 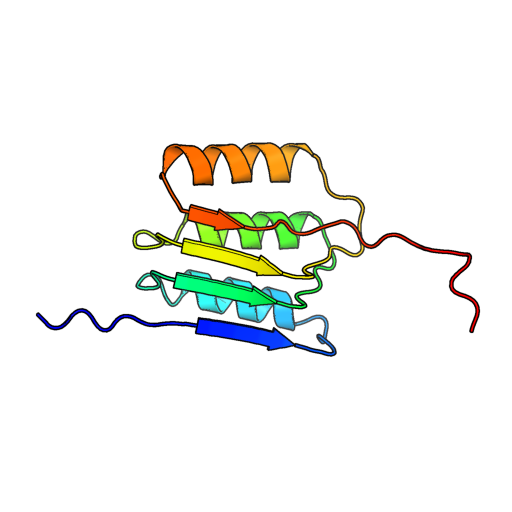? 0.570 -10.638 -4.143 1.00 89.94 68 GLU A C 1
ATOM 574 O O . GLU A 1 68 ? -0.012 -10.065 -5.058 1.00 89.94 68 GLU A O 1
ATOM 579 N N . SER A 1 69 ? 1.795 -11.139 -4.316 1.00 87.50 69 SER A N 1
ATOM 580 C CA . SER A 1 69 ? 2.493 -11.088 -5.615 1.00 87.50 69 SER A CA 1
ATOM 581 C C . SER A 1 69 ? 2.554 -9.677 -6.230 1.00 87.50 69 SER A C 1
ATOM 583 O O . SER A 1 69 ? 2.484 -9.506 -7.443 1.00 87.50 69 SER A O 1
ATOM 585 N N . CYS A 1 70 ? 2.642 -8.646 -5.387 1.00 89.38 70 CYS A N 1
ATOM 586 C CA . CYS A 1 70 ? 2.821 -7.269 -5.827 1.00 89.38 70 CYS A CA 1
ATOM 587 C C . CYS A 1 70 ? 4.314 -6.971 -5.978 1.00 89.38 70 CYS A C 1
ATOM 589 O O . CYS A 1 70 ? 5.098 -7.253 -5.069 1.00 89.38 70 CYS A O 1
ATOM 591 N N . GLU A 1 71 ? 4.703 -6.366 -7.094 1.00 90.19 71 GLU A N 1
ATOM 592 C CA . GLU A 1 71 ? 6.101 -6.163 -7.462 1.00 90.19 71 GLU A CA 1
ATOM 593 C C . GLU A 1 71 ? 6.405 -4.715 -7.863 1.00 90.19 71 GLU A C 1
ATOM 595 O O . GLU A 1 71 ? 5.529 -3.984 -8.318 1.00 90.19 71 GLU A O 1
ATOM 600 N N . LEU A 1 72 ? 7.656 -4.295 -7.697 1.00 90.12 72 LEU A N 1
ATOM 601 C CA . LEU A 1 72 ? 8.203 -3.030 -8.185 1.00 90.12 72 LEU A CA 1
ATOM 602 C C . LEU A 1 72 ? 9.324 -3.335 -9.188 1.00 90.12 72 LEU A C 1
ATOM 604 O O . LEU A 1 72 ? 10.240 -4.079 -8.852 1.00 90.12 72 LEU A O 1
ATOM 608 N N . CYS A 1 73 ? 9.287 -2.747 -10.388 1.00 87.44 73 CYS A N 1
ATOM 609 C CA . CYS A 1 73 ? 10.355 -2.916 -11.386 1.00 87.44 73 CYS A CA 1
ATOM 610 C C . CYS A 1 73 ? 11.719 -2.390 -10.899 1.00 87.44 73 CYS A C 1
ATOM 612 O O . CYS A 1 73 ? 12.760 -2.921 -11.270 1.00 87.44 73 CYS A O 1
ATOM 614 N N . ASP A 1 74 ? 11.702 -1.334 -10.090 1.00 85.31 74 ASP A N 1
ATOM 615 C CA . ASP A 1 74 ? 12.877 -0.709 -9.484 1.00 85.31 74 ASP A CA 1
ATOM 616 C C . ASP A 1 74 ? 13.276 -1.376 -8.146 1.00 85.31 74 ASP A C 1
ATOM 618 O O . ASP A 1 74 ? 12.530 -2.151 -7.526 1.00 85.31 74 ASP A O 1
ATOM 622 N N . ARG A 1 75 ? 14.472 -1.050 -7.652 1.00 88.06 75 ARG A N 1
ATOM 623 C CA . ARG A 1 75 ? 14.905 -1.422 -6.306 1.00 88.06 75 ARG A CA 1
ATOM 624 C C . ARG A 1 75 ? 14.119 -0.613 -5.277 1.00 88.06 75 ARG A C 1
ATOM 626 O O . ARG A 1 75 ? 14.148 0.612 -5.308 1.00 88.06 75 ARG A O 1
ATOM 633 N N . ILE A 1 76 ? 13.462 -1.289 -4.340 1.00 89.00 76 ILE A N 1
ATOM 634 C CA . ILE A 1 76 ? 12.693 -0.629 -3.286 1.00 89.00 76 ILE A CA 1
ATOM 635 C C . ILE A 1 76 ? 13.650 0.102 -2.343 1.00 89.00 76 ILE A C 1
ATOM 637 O O . ILE A 1 76 ? 14.601 -0.484 -1.816 1.00 89.00 76 ILE A O 1
ATOM 641 N N . ASP A 1 77 ? 13.371 1.381 -2.104 1.00 88.81 77 ASP A N 1
ATOM 642 C CA . ASP A 1 77 ? 13.974 2.116 -1.000 1.00 88.81 77 ASP A CA 1
ATOM 643 C C . ASP A 1 77 ? 13.423 1.579 0.329 1.00 88.81 77 ASP A C 1
ATOM 645 O O . ASP A 1 77 ? 12.238 1.719 0.641 1.00 88.81 77 ASP A O 1
ATOM 649 N N . SER A 1 78 ? 14.306 0.991 1.139 1.00 88.38 78 SER A N 1
ATOM 650 C CA . SER A 1 78 ? 13.974 0.449 2.463 1.00 88.38 78 SER A CA 1
ATOM 651 C C . SER A 1 78 ? 13.241 1.442 3.371 1.00 88.38 78 SER A C 1
ATOM 653 O O . SER A 1 78 ? 12.435 1.036 4.208 1.00 88.38 78 SER A O 1
ATOM 655 N N . SER A 1 79 ? 13.472 2.749 3.203 1.00 93.31 79 SER A N 1
ATOM 656 C CA . SER A 1 79 ? 12.803 3.777 3.997 1.00 93.31 79 SER A CA 1
ATOM 657 C C . SER A 1 79 ? 11.292 3.814 3.742 1.00 93.31 79 SER A C 1
ATOM 659 O O . SER A 1 79 ? 10.525 4.041 4.682 1.00 93.31 79 SER A O 1
ATOM 661 N N . ILE A 1 80 ? 10.849 3.519 2.513 1.00 92.88 80 ILE A N 1
ATOM 662 C CA . ILE A 1 80 ? 9.433 3.478 2.126 1.00 92.88 80 ILE A CA 1
ATOM 663 C C . ILE A 1 80 ? 8.721 2.346 2.870 1.00 92.88 80 ILE A C 1
ATOM 665 O O . ILE A 1 80 ? 7.659 2.563 3.459 1.00 92.88 80 ILE A O 1
ATOM 669 N N . GLU A 1 81 ? 9.318 1.152 2.893 1.00 91.44 81 GLU A N 1
ATOM 670 C CA . GLU A 1 81 ? 8.759 -0.002 3.604 1.00 91.44 81 GLU A CA 1
ATOM 671 C C . GLU A 1 81 ? 8.729 0.224 5.112 1.00 91.44 81 GLU A C 1
ATOM 673 O O . GLU A 1 81 ? 7.702 -0.005 5.749 1.00 91.44 81 GLU A O 1
ATOM 678 N N . VAL A 1 82 ? 9.823 0.729 5.689 1.00 94.00 82 VAL A N 1
ATOM 679 C CA . VAL A 1 82 ? 9.911 0.998 7.130 1.00 94.00 82 VAL A CA 1
ATOM 680 C C . VAL A 1 82 ? 8.840 1.998 7.567 1.00 94.00 82 VAL A C 1
ATOM 682 O O . VAL A 1 82 ? 8.158 1.777 8.572 1.00 94.00 82 VAL A O 1
ATOM 685 N N . GLN A 1 83 ? 8.651 3.085 6.812 1.00 95.00 83 GLN A N 1
ATOM 686 C CA . GLN A 1 83 ? 7.607 4.068 7.107 1.00 95.00 83 GLN A CA 1
ATOM 687 C C . GLN A 1 83 ? 6.209 3.459 6.998 1.00 95.00 83 GLN A C 1
ATOM 689 O O . GLN A 1 83 ? 5.386 3.649 7.896 1.00 95.00 83 GLN A O 1
ATOM 694 N N . PHE A 1 84 ? 5.951 2.690 5.942 1.00 95.44 84 PHE A N 1
ATOM 695 C CA . PHE A 1 84 ? 4.662 2.044 5.728 1.00 95.44 84 PHE A CA 1
ATOM 696 C C . PHE A 1 84 ? 4.313 1.051 6.842 1.00 95.44 84 PHE A C 1
ATOM 698 O O . PHE A 1 84 ? 3.237 1.141 7.438 1.00 95.44 84 PHE A O 1
ATOM 705 N N . LEU A 1 85 ? 5.244 0.160 7.186 1.00 95.25 85 LEU A N 1
ATOM 706 C CA . LEU A 1 85 ? 5.078 -0.827 8.252 1.00 95.25 85 LEU A CA 1
ATOM 707 C C . LEU A 1 85 ? 4.838 -0.169 9.608 1.00 95.25 85 LEU A C 1
ATOM 709 O O . LEU A 1 85 ? 3.957 -0.600 10.357 1.00 95.25 85 LEU A O 1
ATOM 713 N N . LYS A 1 86 ? 5.572 0.909 9.910 1.00 96.25 86 LYS A N 1
ATOM 714 C CA . LYS A 1 86 ? 5.354 1.698 11.125 1.00 96.25 86 LYS A CA 1
ATOM 715 C C . LYS A 1 86 ? 3.929 2.253 11.163 1.00 96.25 86 LYS A C 1
ATOM 717 O O . LYS A 1 86 ? 3.253 2.106 12.178 1.00 96.25 86 LYS A O 1
ATOM 722 N N . SER A 1 87 ? 3.446 2.842 10.068 1.00 95.44 87 SER A N 1
ATOM 723 C CA . SER A 1 87 ? 2.088 3.390 9.989 1.00 95.44 87 SER A CA 1
ATOM 724 C C . SER A 1 87 ? 0.995 2.324 10.104 1.00 95.44 87 SER A C 1
ATOM 726 O O . SER A 1 87 ? 0.022 2.541 10.824 1.00 95.44 87 SER A O 1
ATOM 728 N N . ILE A 1 88 ? 1.145 1.171 9.446 1.00 94.44 88 ILE A N 1
ATOM 729 C CA . ILE A 1 88 ? 0.197 0.050 9.546 1.00 94.44 88 ILE A CA 1
ATOM 730 C C . ILE A 1 88 ? 0.135 -0.495 10.975 1.00 94.44 88 ILE A C 1
ATOM 732 O O . ILE A 1 88 ? -0.956 -0.680 11.519 1.00 94.44 88 ILE A O 1
ATOM 736 N N . THR A 1 89 ? 1.300 -0.696 11.596 1.00 94.38 89 THR A N 1
ATOM 737 C CA . THR A 1 89 ? 1.413 -1.243 12.954 1.00 94.38 89 THR A CA 1
ATOM 738 C C . THR A 1 89 ? 0.811 -0.292 13.983 1.00 94.38 89 THR A C 1
ATOM 740 O O . THR A 1 89 ? 0.009 -0.716 14.810 1.00 94.38 89 THR A O 1
ATOM 743 N N . LEU A 1 90 ? 1.119 1.009 13.896 1.00 95.38 90 LEU A N 1
ATOM 744 C CA . LEU A 1 90 ? 0.546 2.033 14.780 1.00 95.38 90 LEU A CA 1
ATOM 745 C C . LEU A 1 90 ? -0.982 2.106 14.689 1.00 95.38 90 LEU A C 1
ATOM 747 O O . LEU A 1 90 ? -1.642 2.431 15.672 1.00 95.38 90 LEU A O 1
ATOM 751 N N . ARG A 1 91 ? -1.551 1.803 13.518 1.00 94.31 91 ARG A N 1
ATOM 752 C CA . ARG A 1 91 ? -3.001 1.778 13.304 1.00 94.31 91 ARG A CA 1
ATOM 753 C C . ARG A 1 91 ? -3.660 0.449 13.683 1.00 94.31 91 ARG A C 1
ATOM 755 O O . ARG A 1 91 ? -4.881 0.363 13.601 1.00 94.31 91 ARG A O 1
ATOM 762 N N . GLY A 1 92 ? -2.891 -0.574 14.064 1.00 93.88 92 GLY A N 1
ATOM 763 C CA . GLY A 1 92 ? -3.422 -1.901 14.385 1.00 93.88 92 GLY A CA 1
ATOM 764 C C . GLY A 1 92 ? -4.082 -2.605 13.194 1.00 93.88 92 GLY A C 1
ATOM 765 O O . GLY A 1 92 ? -4.973 -3.429 13.385 1.00 93.88 92 GLY A O 1
ATOM 766 N N . ILE A 1 93 ? -3.682 -2.265 11.965 1.00 94.50 93 ILE A N 1
ATOM 767 C CA . ILE A 1 93 ? -4.215 -2.893 10.752 1.00 94.50 93 ILE A CA 1
ATOM 768 C C . ILE A 1 93 ? -3.643 -4.309 10.655 1.00 94.50 93 ILE A C 1
ATOM 770 O O . ILE A 1 93 ? -2.430 -4.498 10.741 1.00 94.50 93 ILE A O 1
ATOM 774 N N . ARG A 1 94 ? -4.501 -5.309 10.442 1.00 95.25 94 ARG A N 1
ATOM 775 C CA . ARG A 1 94 ? -4.059 -6.675 10.141 1.00 95.25 94 ARG A CA 1
ATOM 776 C C . ARG A 1 94 ? -3.561 -6.696 8.708 1.00 95.25 94 ARG A C 1
ATOM 778 O O . ARG A 1 94 ? -4.298 -6.312 7.804 1.00 95.25 94 ARG A O 1
ATOM 785 N N . TRP A 1 95 ? -2.328 -7.123 8.487 1.00 94.44 95 TRP A N 1
ATOM 786 C CA . TRP A 1 95 ? -1.754 -7.098 7.153 1.00 94.44 95 TRP A CA 1
ATOM 787 C C . TRP A 1 95 ? -1.000 -8.378 6.822 1.00 94.44 95 TRP A C 1
ATOM 789 O O . TRP A 1 95 ? -0.500 -9.064 7.714 1.00 94.44 95 TRP A O 1
ATOM 799 N N . ASN A 1 96 ? -0.932 -8.695 5.533 1.00 93.62 96 ASN A N 1
ATOM 800 C CA . ASN A 1 96 ? -0.100 -9.768 5.013 1.00 93.62 96 ASN A CA 1
ATOM 801 C C . ASN A 1 96 ? 0.529 -9.346 3.682 1.00 93.62 96 ASN A C 1
ATOM 803 O O . ASN A 1 96 ? -0.161 -8.832 2.800 1.00 93.62 96 ASN A O 1
ATOM 807 N N . GLY A 1 97 ? 1.826 -9.610 3.552 1.00 90.50 97 GLY A N 1
ATOM 808 C CA . GLY A 1 97 ? 2.610 -9.316 2.362 1.00 90.50 97 GLY A CA 1
ATOM 809 C C . GLY A 1 97 ? 3.009 -7.847 2.212 1.00 90.50 97 GLY A C 1
ATOM 810 O O . GLY A 1 97 ? 2.550 -6.962 2.931 1.00 90.50 97 GLY A O 1
ATOM 811 N N . LEU A 1 98 ? 3.920 -7.612 1.272 1.00 92.38 98 LEU A N 1
ATOM 812 C CA . LEU A 1 98 ? 4.460 -6.311 0.878 1.00 92.38 98 LEU A CA 1
ATOM 813 C C . LEU A 1 98 ? 4.734 -6.342 -0.625 1.00 92.38 98 LEU A C 1
ATOM 815 O O . LEU A 1 98 ? 4.858 -7.422 -1.211 1.00 92.38 98 LEU A O 1
ATOM 819 N N . VAL A 1 99 ? 4.864 -5.165 -1.234 1.00 91.06 99 VAL A N 1
ATOM 820 C CA . VAL A 1 99 ? 5.417 -5.062 -2.588 1.00 91.06 99 VAL A CA 1
ATOM 821 C C . VAL A 1 99 ? 6.886 -5.468 -2.540 1.00 91.06 99 VAL A C 1
ATOM 823 O O . VAL A 1 99 ? 7.606 -5.035 -1.649 1.00 91.06 99 VAL A O 1
ATOM 826 N N . ARG A 1 100 ? 7.335 -6.304 -3.474 1.00 90.62 100 ARG A N 1
ATOM 827 C CA . ARG A 1 100 ? 8.727 -6.770 -3.554 1.00 90.62 100 ARG A CA 1
ATOM 828 C C . ARG A 1 100 ? 9.402 -6.192 -4.787 1.00 90.62 100 ARG A C 1
ATOM 830 O O . ARG A 1 100 ? 8.761 -6.047 -5.817 1.00 90.62 100 ARG A O 1
ATOM 837 N N . SER A 1 101 ? 10.698 -5.897 -4.734 1.00 88.81 101 SER A N 1
ATOM 838 C CA . SER A 1 101 ? 11.420 -5.624 -5.981 1.00 88.81 101 SER A CA 1
ATOM 839 C C . SER A 1 101 ? 11.370 -6.855 -6.870 1.00 88.81 101 SER A C 1
ATOM 841 O O . SER A 1 101 ? 11.608 -7.973 -6.398 1.00 88.81 101 SER A O 1
ATOM 843 N N . MET A 1 102 ? 11.093 -6.633 -8.150 1.00 85.00 102 MET A N 1
ATOM 844 C CA . MET A 1 102 ? 11.205 -7.653 -9.171 1.00 85.00 102 MET A CA 1
ATOM 845 C C . MET A 1 102 ? 12.634 -8.186 -9.121 1.00 85.00 102 MET A C 1
ATOM 847 O O . MET A 1 102 ? 13.610 -7.444 -9.258 1.00 85.00 102 MET A O 1
ATOM 851 N N . ARG A 1 103 ? 12.775 -9.483 -8.853 1.00 67.00 103 ARG A N 1
ATOM 852 C CA . ARG A 1 103 ? 14.078 -10.130 -8.939 1.00 67.00 103 ARG A CA 1
ATOM 853 C C . ARG A 1 103 ? 14.339 -10.368 -10.415 1.00 67.00 103 ARG A C 1
ATOM 855 O O . ARG A 1 103 ? 13.669 -11.196 -11.023 1.00 67.00 103 ARG A O 1
ATOM 862 N N . TYR A 1 104 ? 15.305 -9.652 -10.982 1.00 54.72 104 TYR A N 1
ATOM 863 C CA . TYR A 1 104 ? 15.880 -10.069 -12.253 1.00 54.72 104 TYR A CA 1
ATOM 864 C C . TYR A 1 104 ? 16.506 -11.449 -12.031 1.00 54.72 104 TYR A C 1
ATOM 866 O O . TYR A 1 104 ? 17.502 -11.564 -11.318 1.00 54.72 104 TYR A O 1
ATOM 874 N N . ASN A 1 105 ? 15.867 -12.495 -12.554 1.00 52.44 105 ASN A N 1
ATOM 875 C CA . ASN A 1 105 ? 16.431 -13.835 -12.579 1.00 52.44 105 ASN A CA 1
ATOM 876 C C . ASN A 1 105 ? 17.047 -14.050 -13.971 1.00 52.44 105 ASN A C 1
ATOM 878 O O . ASN A 1 105 ? 16.299 -14.377 -14.894 1.00 52.44 105 ASN A O 1
ATOM 882 N N . PRO A 1 106 ? 18.363 -13.830 -14.157 1.00 51.16 106 PRO A N 1
ATOM 883 C CA . PRO A 1 106 ? 19.017 -14.073 -15.444 1.00 51.16 106 PRO A CA 1
ATOM 884 C C . PRO A 1 106 ? 18.926 -15.542 -15.879 1.00 51.16 106 PRO A C 1
ATOM 886 O O . PRO A 1 106 ? 18.953 -15.816 -17.072 1.00 51.16 106 PRO A O 1
ATOM 889 N N . ASP A 1 107 ? 18.735 -16.463 -14.930 1.00 52.66 107 ASP A N 1
ATOM 890 C CA . ASP A 1 107 ? 18.630 -17.907 -15.170 1.00 52.66 107 ASP A CA 1
ATOM 891 C C . ASP A 1 107 ? 17.180 -18.372 -15.396 1.00 52.66 107 ASP A C 1
ATOM 893 O O . ASP A 1 107 ? 16.851 -19.550 -15.239 1.00 52.66 107 ASP A O 1
ATOM 897 N N . GLY A 1 108 ? 16.275 -17.449 -15.738 1.00 48.28 108 GLY A N 1
ATOM 898 C CA . GLY A 1 108 ? 14.947 -17.776 -16.249 1.00 48.28 108 GLY A CA 1
ATOM 899 C C . GLY A 1 108 ? 15.053 -18.396 -17.640 1.00 48.28 108 GLY A C 1
ATOM 900 O O . GLY A 1 108 ? 14.701 -17.746 -18.617 1.00 48.28 108 GLY A O 1
ATOM 901 N N . ASN A 1 109 ? 15.577 -19.622 -17.714 1.00 42.34 109 ASN A N 1
ATOM 902 C CA . ASN A 1 109 ? 15.646 -20.435 -18.922 1.00 42.34 109 ASN A CA 1
ATOM 903 C C . ASN A 1 109 ? 14.261 -20.493 -19.582 1.00 42.34 109 ASN A C 1
ATOM 905 O O . ASN A 1 109 ? 13.352 -21.157 -19.074 1.00 42.34 109 ASN A O 1
ATOM 909 N N . HIS A 1 110 ? 14.136 -19.810 -20.717 1.00 45.47 110 HIS A N 1
ATOM 910 C CA . HIS A 1 110 ? 13.136 -20.065 -21.743 1.00 45.47 110 HIS A CA 1
ATOM 911 C C . HIS A 1 110 ? 13.842 -20.585 -22.988 1.00 45.47 110 HIS A C 1
ATOM 913 O O . HIS A 1 110 ? 14.848 -19.958 -23.390 1.00 45.47 110 HIS A O 1
#

Mean predicted aligned error: 7.42 Å

Radius of gyration: 14.43 Å; Cα contacts (8 Å, |Δi|>4): 170; chains: 1; bounding box: 46×29×36 Å